Protein AF-A0A0C3DRP3-F1 (afdb_monomer_lite)

Organism: NCBI:txid1036808

pLDDT: mean 78.44, std 12.82, range [43.03, 92.88]

InterPro domains:
  IPR000217 Tubulin [PR01161] (3-22)
  IPR000217 Tubulin [PR01161] (52-76)
  IPR000217 Tubulin [PR01161] (78-96)
  IPR000217 Tubulin [PTHR11588] (2-102)
  IPR036525 Tubulin/FtsZ, GTPase domain superfamily [G3DSA:3.40.50.1440] (1-105)
  IPR036525 Tubulin/FtsZ, GTPase domain superfamily [SSF52490] (2-102)

Structure (mmCIF, N/CA/C/O backbone):
data_AF-A0A0C3DRP3-F1
#
_entry.id   AF-A0A0C3DRP3-F1
#
loop_
_atom_site.group_PDB
_atom_site.id
_atom_site.type_symbol
_atom_site.label_atom_id
_atom_site.label_alt_id
_atom_site.label_comp_id
_atom_site.label_asym_id
_atom_site.label_entity_id
_atom_site.label_seq_id
_atom_site.pdbx_PDB_ins_code
_atom_site.Cartn_x
_atom_site.Cartn_y
_atom_site.Cartn_z
_atom_site.occupancy
_atom_site.B_iso_or_equiv
_atom_site.auth_seq_id
_atom_site.auth_comp_id
_atom_site.auth_asym_id
_atom_site.auth_atom_id
_atom_site.pdbx_PDB_model_num
ATOM 1 N N . LEU A 1 1 ? -13.619 -3.262 9.316 1.00 84.38 1 LEU A N 1
ATOM 2 C CA . LEU A 1 1 ? -12.220 -3.698 9.092 1.00 84.38 1 LEU A CA 1
ATOM 3 C C . LEU A 1 1 ? -11.555 -2.896 7.975 1.00 84.38 1 LEU A C 1
ATOM 5 O O . LEU A 1 1 ? -10.587 -2.213 8.258 1.00 84.38 1 LEU A O 1
ATOM 9 N N . TYR A 1 2 ? -12.078 -2.941 6.744 1.00 88.88 2 TYR A N 1
ATOM 10 C CA . TYR A 1 2 ? -11.425 -2.354 5.561 1.00 88.88 2 TYR A CA 1
ATOM 11 C C . TYR A 1 2 ? -11.633 -0.849 5.337 1.00 88.88 2 TYR A C 1
ATOM 13 O O . TYR A 1 2 ? -11.031 -0.303 4.422 1.00 88.88 2 TYR A O 1
ATOM 21 N N . TYR A 1 3 ? -12.476 -0.173 6.121 1.00 88.94 3 TYR A N 1
ATOM 22 C CA . TYR A 1 3 ? -12.817 1.238 5.912 1.00 88.94 3 TYR A CA 1
ATOM 23 C C . TYR A 1 3 ? -12.701 2.042 7.209 1.00 88.94 3 TYR A C 1
ATOM 25 O O . TYR A 1 3 ? -12.993 1.523 8.288 1.00 88.94 3 TYR A O 1
ATOM 33 N N . ASN A 1 4 ? -12.306 3.307 7.071 1.00 85.88 4 ASN A N 1
ATOM 34 C CA . ASN A 1 4 ? -12.398 4.359 8.078 1.00 85.88 4 ASN A CA 1
ATOM 35 C C . ASN A 1 4 ? -13.642 5.217 7.818 1.00 85.88 4 ASN A C 1
ATOM 37 O O . ASN A 1 4 ? -13.867 5.651 6.686 1.00 85.88 4 ASN A O 1
ATOM 41 N N . GLU A 1 5 ? -14.423 5.496 8.859 1.00 86.94 5 GLU A N 1
ATOM 42 C CA . GLU A 1 5 ? -15.513 6.473 8.806 1.00 86.94 5 GLU A CA 1
ATOM 43 C C . GLU A 1 5 ? -14.966 7.862 9.169 1.00 86.94 5 GLU A C 1
ATOM 45 O O . GLU A 1 5 ? -14.303 8.030 10.189 1.00 86.94 5 GLU A O 1
ATOM 50 N N . ILE A 1 6 ? -15.200 8.859 8.313 1.00 82.12 6 ILE A N 1
ATOM 51 C CA . ILE A 1 6 ? -14.623 10.214 8.451 1.00 82.12 6 ILE A CA 1
ATOM 52 C C . ILE A 1 6 ? -15.689 11.321 8.525 1.00 82.12 6 ILE A C 1
ATOM 54 O O . ILE A 1 6 ? -15.405 12.489 8.250 1.00 82.12 6 ILE A O 1
ATOM 58 N N . GLY A 1 7 ? -16.924 10.951 8.859 1.00 81.38 7 GLY A N 1
ATOM 59 C CA . GLY A 1 7 ? -18.100 11.818 8.934 1.00 81.38 7 GLY A CA 1
ATOM 60 C C . GLY A 1 7 ? -19.372 11.040 8.596 1.00 81.38 7 GLY A C 1
ATOM 61 O O . GLY A 1 7 ? -19.284 9.882 8.194 1.00 81.38 7 GLY A O 1
ATOM 62 N N . SER A 1 8 ? -20.539 11.680 8.713 1.00 80.00 8 SER A N 1
ATOM 63 C CA . SER A 1 8 ? -21.846 11.030 8.549 1.00 80.00 8 SER A CA 1
ATOM 64 C C . SER A 1 8 ? -21.960 10.274 7.221 1.00 80.00 8 SER A C 1
ATOM 66 O O . SER A 1 8 ? -22.167 10.876 6.167 1.00 80.00 8 SER A O 1
ATOM 68 N N . ASN A 1 9 ? -21.848 8.945 7.295 1.00 82.88 9 ASN A N 1
ATOM 69 C CA . ASN A 1 9 ? -21.987 8.004 6.183 1.00 82.88 9 ASN A CA 1
ATOM 70 C C . ASN A 1 9 ? -20.891 8.069 5.093 1.00 82.88 9 ASN A C 1
ATOM 72 O O . ASN A 1 9 ? -21.086 7.548 3.992 1.00 82.88 9 ASN A O 1
ATOM 76 N N . LYS A 1 10 ? -19.725 8.675 5.372 1.00 85.56 10 LYS A N 1
ATOM 77 C CA . LYS A 1 10 ? -18.583 8.686 4.439 1.00 85.56 10 LYS A CA 1
ATOM 78 C C . LYS A 1 10 ? -17.501 7.704 4.878 1.00 85.56 10 LYS A C 1
ATOM 80 O O . LYS A 1 10 ? -16.857 7.898 5.908 1.00 85.56 10 LYS A O 1
ATOM 85 N N . HIS A 1 11 ? -17.249 6.715 4.024 1.00 85.88 11 HIS A N 1
ATOM 86 C CA . HIS A 1 11 ? -16.287 5.643 4.258 1.00 85.88 11 HIS A CA 1
ATOM 87 C C . HIS A 1 11 ? -15.108 5.757 3.291 1.00 85.88 11 HIS A C 1
ATOM 89 O O . HIS A 1 11 ? -15.299 5.826 2.077 1.00 85.88 11 HIS A O 1
ATOM 95 N N . VAL A 1 12 ? -13.891 5.764 3.827 1.00 86.56 12 VAL A N 1
ATOM 96 C CA . VAL A 1 12 ? -12.643 5.763 3.053 1.00 86.56 12 VAL A CA 1
ATOM 97 C C . VAL A 1 12 ? -11.959 4.413 3.253 1.00 86.56 12 VAL A C 1
ATOM 99 O O . VAL A 1 12 ? -11.845 3.971 4.397 1.00 86.56 12 VAL A O 1
ATOM 102 N N . PRO A 1 13 ? -11.545 3.719 2.183 1.00 89.06 13 PRO A N 1
ATOM 103 C CA . PRO A 1 13 ? -10.853 2.445 2.308 1.00 89.06 13 PRO A CA 1
ATOM 104 C C . PRO A 1 13 ? -9.532 2.618 3.064 1.00 89.06 13 PRO A C 1
ATOM 106 O O . PRO A 1 13 ? -8.891 3.658 2.989 1.00 89.06 13 PRO A O 1
ATOM 109 N N . ARG A 1 14 ? -9.112 1.585 3.788 1.00 87.94 14 ARG A N 1
ATOM 110 C CA . ARG A 1 14 ? -7.774 1.468 4.373 1.00 87.94 14 ARG A CA 1
ATOM 111 C C . ARG A 1 14 ? -6.868 0.806 3.345 1.00 87.94 14 ARG A C 1
ATOM 113 O O . ARG A 1 14 ? -6.744 -0.417 3.326 1.00 87.94 14 ARG A O 1
ATOM 120 N N . ALA A 1 15 ? -6.309 1.600 2.442 1.00 87.31 15 ALA A N 1
ATOM 121 C CA . ALA A 1 15 ? -5.420 1.108 1.399 1.00 87.31 15 ALA A CA 1
ATOM 122 C C . ALA A 1 15 ? -4.342 2.142 1.066 1.00 87.31 15 ALA A C 1
ATOM 124 O O . ALA A 1 15 ? -4.492 3.329 1.333 1.00 87.31 15 ALA A O 1
ATOM 125 N N . VAL A 1 16 ? -3.252 1.680 0.467 1.00 85.69 16 VAL A N 1
ATOM 126 C CA . VAL A 1 16 ? -2.179 2.529 -0.053 1.00 85.69 16 VAL A CA 1
ATOM 127 C C . VAL A 1 16 ? -1.971 2.121 -1.501 1.00 85.69 16 VAL A C 1
ATOM 129 O O . VAL A 1 16 ? -1.822 0.932 -1.784 1.00 85.69 16 VAL A O 1
ATOM 132 N N . LEU A 1 17 ? -2.008 3.092 -2.410 1.00 85.25 17 LEU A N 1
ATOM 133 C CA . LEU A 1 17 ? -1.785 2.860 -3.834 1.00 85.25 17 LEU A CA 1
ATOM 134 C C . LEU A 1 17 ? -0.388 3.365 -4.186 1.00 85.25 17 LEU A C 1
ATOM 136 O O . LEU A 1 17 ? -0.047 4.518 -3.908 1.00 85.25 17 LEU A O 1
ATOM 140 N N . VAL A 1 18 ? 0.421 2.482 -4.764 1.00 81.12 18 VAL A N 1
ATOM 141 C CA . VAL A 1 18 ? 1.818 2.755 -5.107 1.00 81.12 18 VAL A CA 1
ATOM 142 C C . VAL A 1 18 ? 2.022 2.394 -6.566 1.00 81.12 18 VAL A C 1
ATOM 144 O O . VAL A 1 18 ? 1.738 1.263 -6.956 1.00 81.12 18 VAL A O 1
ATOM 147 N N . ASP A 1 19 ? 2.509 3.346 -7.354 1.00 78.69 19 ASP A N 1
ATOM 148 C CA . ASP A 1 19 ? 2.857 3.118 -8.753 1.00 78.69 19 ASP A CA 1
ATOM 149 C C . ASP A 1 19 ? 4.048 4.000 -9.160 1.00 78.69 19 ASP A C 1
ATOM 151 O O . ASP A 1 19 ? 4.291 5.075 -8.603 1.00 78.69 19 ASP A O 1
ATOM 155 N N . ILE A 1 20 ? 4.795 3.517 -10.145 1.00 74.31 20 ILE A N 1
ATOM 156 C CA . ILE A 1 20 ? 5.866 4.237 -10.828 1.00 74.31 20 ILE A CA 1
ATOM 157 C C . ILE A 1 20 ? 5.333 5.138 -11.949 1.00 74.31 20 ILE A C 1
ATOM 159 O O . ILE A 1 20 ? 6.087 5.971 -12.446 1.00 74.31 20 ILE A O 1
ATOM 163 N N . ASP A 1 21 ? 4.070 4.974 -12.361 1.00 77.75 21 ASP A N 1
ATOM 164 C CA . ASP A 1 21 ? 3.405 5.809 -13.366 1.00 77.75 21 ASP A CA 1
ATOM 165 C C . ASP A 1 21 ? 2.315 6.695 -12.737 1.00 77.75 21 ASP A C 1
ATOM 167 O O . ASP A 1 21 ? 1.367 6.219 -12.107 1.00 77.75 21 ASP A O 1
ATOM 171 N N . VAL A 1 22 ? 2.427 8.012 -12.947 1.00 73.44 22 VAL A N 1
ATOM 172 C CA . VAL A 1 22 ? 1.408 8.991 -12.525 1.00 73.44 22 VAL A CA 1
ATOM 173 C C . VAL A 1 22 ? 0.077 8.722 -13.235 1.00 73.44 22 VAL A C 1
ATOM 175 O O . VAL A 1 22 ? -0.990 8.900 -12.643 1.00 73.44 22 VAL A O 1
ATOM 178 N N . GLY A 1 23 ? 0.126 8.254 -14.487 1.00 82.38 23 GLY A N 1
ATOM 179 C CA . GLY A 1 23 ? -1.049 8.015 -15.320 1.00 82.38 23 GLY A CA 1
ATOM 180 C C . GLY A 1 23 ? -2.004 6.977 -14.733 1.00 82.38 23 GLY A C 1
ATOM 181 O O . GLY A 1 23 ? -3.226 7.130 -14.847 1.00 82.38 23 GLY A O 1
ATOM 182 N N . THR A 1 24 ? -1.487 5.959 -14.038 1.00 82.06 24 THR A N 1
ATOM 183 C CA . THR A 1 24 ? -2.326 4.951 -13.376 1.00 82.06 24 THR A CA 1
ATOM 184 C C . THR A 1 24 ? -3.143 5.570 -12.247 1.00 82.06 24 THR A C 1
ATOM 186 O O . THR A 1 24 ? -4.348 5.332 -12.138 1.00 82.06 24 THR A O 1
ATOM 189 N N . VAL A 1 25 ? -2.514 6.411 -11.424 1.00 76.88 25 VAL A N 1
ATOM 190 C CA . VAL A 1 25 ? -3.176 7.090 -10.303 1.00 76.88 25 VAL A CA 1
ATOM 191 C C . VAL A 1 25 ? -4.259 8.043 -10.804 1.00 76.88 25 VAL A C 1
ATOM 193 O O . VAL A 1 25 ? -5.379 8.032 -10.289 1.00 76.88 25 VAL A O 1
ATOM 196 N N . ASP A 1 26 ? -3.967 8.827 -11.840 1.00 83.88 26 ASP A N 1
ATOM 197 C CA . ASP A 1 26 ? -4.945 9.745 -12.427 1.00 83.88 26 ASP A CA 1
ATOM 198 C C . ASP A 1 26 ? -6.126 9.001 -13.067 1.00 83.88 26 ASP A C 1
ATOM 200 O O . ASP A 1 26 ? -7.274 9.448 -12.978 1.00 83.88 26 ASP A O 1
ATOM 204 N N . SER A 1 27 ? -5.883 7.815 -13.627 1.00 87.31 27 SER A N 1
ATOM 205 C CA . SER A 1 27 ? -6.940 6.932 -14.137 1.00 87.31 27 SER A CA 1
ATOM 206 C C . SER A 1 27 ? -7.852 6.416 -13.017 1.00 87.31 27 SER A C 1
ATOM 208 O O . SER A 1 27 ? -9.074 6.417 -13.162 1.00 87.31 27 SER A O 1
ATOM 210 N N . VAL A 1 28 ? -7.295 6.039 -11.859 1.00 84.94 28 VAL A N 1
ATOM 211 C CA . VAL A 1 28 ? -8.096 5.645 -10.682 1.00 84.94 28 VAL A CA 1
ATOM 212 C C . VAL A 1 28 ? -8.917 6.827 -10.162 1.00 84.94 28 VAL A C 1
ATOM 214 O O . VAL A 1 28 ? -10.098 6.669 -9.849 1.00 84.94 28 VAL A O 1
ATOM 217 N N . ARG A 1 29 ? -8.321 8.025 -10.104 1.00 83.31 29 ARG A N 1
ATOM 218 C CA . ARG A 1 29 ? -8.976 9.248 -9.608 1.00 83.31 29 ARG A CA 1
ATOM 219 C C . ARG A 1 29 ? -10.086 9.757 -10.521 1.00 83.31 29 ARG A C 1
ATOM 221 O O . ARG A 1 29 ? -11.058 10.313 -10.021 1.00 83.31 29 ARG A O 1
ATOM 228 N N . SER A 1 30 ? -9.938 9.593 -11.830 1.00 88.31 30 SER A N 1
ATOM 229 C CA . SER A 1 30 ? -10.966 9.956 -12.813 1.00 88.31 30 SER A CA 1
ATOM 230 C C . SER A 1 30 ? -12.044 8.879 -12.978 1.00 88.31 30 SER A C 1
ATOM 232 O O . SER A 1 30 ? -13.093 9.144 -13.566 1.00 88.31 30 SER A O 1
ATOM 234 N N . GLY A 1 31 ? -11.810 7.676 -12.448 1.00 88.19 31 GLY A N 1
ATOM 235 C CA . GLY A 1 31 ? -12.749 6.565 -12.508 1.00 88.19 31 GLY A CA 1
ATOM 236 C C . GLY A 1 31 ? -13.944 6.697 -11.551 1.00 88.19 31 GLY A C 1
ATOM 237 O O . GLY A 1 31 ? -13.960 7.548 -10.659 1.00 88.19 31 GLY A O 1
ATOM 238 N N . PRO A 1 32 ? -14.939 5.795 -11.662 1.00 88.81 32 PRO A N 1
ATOM 239 C CA . PRO A 1 32 ? -16.181 5.846 -10.878 1.00 88.81 32 PRO A CA 1
ATOM 240 C C . PRO A 1 32 ? -15.993 5.815 -9.354 1.00 88.81 32 PRO A C 1
ATOM 242 O O . PRO A 1 32 ? -16.878 6.232 -8.614 1.00 88.81 32 PRO A O 1
ATOM 245 N N . LEU A 1 33 ? -14.852 5.298 -8.885 1.00 84.25 33 LEU A N 1
ATOM 246 C CA . LEU A 1 33 ? -14.509 5.178 -7.465 1.00 84.25 33 LEU A CA 1
ATOM 247 C C . LEU A 1 33 ? -13.437 6.182 -7.019 1.00 84.25 33 LEU A C 1
ATOM 249 O O . LEU A 1 33 ? -12.956 6.096 -5.890 1.00 84.25 33 LEU A O 1
ATOM 253 N N . GLY A 1 34 ? -13.054 7.139 -7.868 1.00 82.62 34 GLY A N 1
ATOM 254 C CA . GLY A 1 34 ? -11.970 8.076 -7.578 1.00 82.62 34 GLY A CA 1
ATOM 255 C C . GLY A 1 34 ? -12.185 8.872 -6.290 1.00 82.62 34 GLY A C 1
ATOM 256 O O . GLY A 1 34 ? -11.251 9.054 -5.507 1.00 82.62 34 GLY A O 1
ATOM 257 N N . GLU A 1 35 ? -13.432 9.256 -6.001 1.00 80.94 35 GLU A N 1
ATOM 258 C CA . GLU A 1 35 ? -13.796 9.967 -4.770 1.00 80.94 35 GLU A CA 1
ATOM 259 C C . GLU A 1 35 ? -13.555 9.148 -3.498 1.00 80.94 35 GLU A C 1
ATOM 261 O O . GLU A 1 35 ? -13.173 9.717 -2.470 1.00 80.94 35 GLU A O 1
ATOM 266 N N . CYS A 1 36 ? -13.703 7.820 -3.560 1.00 79.19 36 CYS A N 1
ATOM 267 C CA . CYS A 1 36 ? -13.410 6.929 -2.437 1.00 79.19 36 CYS A CA 1
ATOM 268 C C . CYS A 1 36 ? -11.927 6.981 -2.060 1.00 79.19 36 CYS A C 1
ATOM 270 O O . CYS A 1 36 ? -11.585 6.851 -0.888 1.00 79.19 36 CYS A O 1
ATOM 272 N N . PHE A 1 37 ? -11.055 7.231 -3.036 1.00 73.38 37 PHE A N 1
ATOM 273 C CA . PHE A 1 37 ? -9.608 7.223 -2.868 1.00 73.38 37 PHE A CA 1
ATOM 274 C C . PHE A 1 37 ? -8.989 8.622 -2.732 1.00 73.38 37 PHE A C 1
ATOM 276 O O . PHE A 1 37 ? -7.774 8.753 -2.634 1.00 73.38 37 PHE A O 1
ATOM 283 N N . THR A 1 38 ? -9.798 9.686 -2.676 1.00 61.78 38 THR A N 1
ATOM 284 C CA . THR A 1 38 ? -9.326 11.087 -2.565 1.00 61.78 38 THR A CA 1
ATOM 285 C C . THR A 1 38 ? -8.506 11.393 -1.313 1.00 61.78 38 THR A C 1
ATOM 287 O O . THR A 1 38 ? -7.801 12.399 -1.284 1.00 61.78 38 THR A O 1
ATOM 290 N N . ARG A 1 39 ? -8.602 10.552 -0.279 1.00 60.41 39 ARG A N 1
ATOM 291 C CA . ARG A 1 39 ? -7.812 10.668 0.955 1.00 60.41 39 ARG A CA 1
ATOM 292 C C . ARG A 1 39 ? -6.767 9.574 1.122 1.00 60.41 39 ARG A C 1
ATOM 294 O O . ARG A 1 39 ? -6.111 9.552 2.159 1.00 60.41 39 ARG A O 1
ATOM 301 N N . LEU A 1 40 ? -6.624 8.678 0.145 1.00 61.19 40 LEU A N 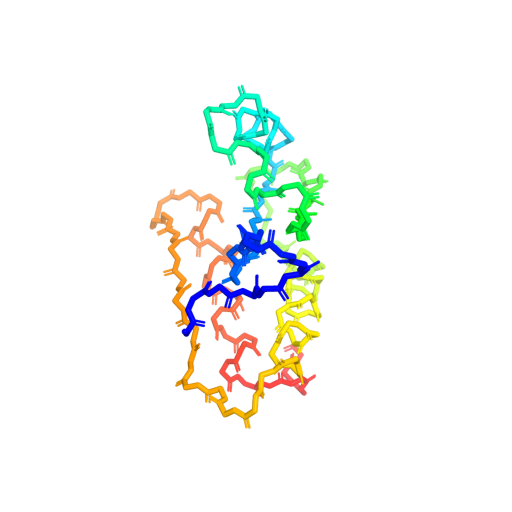1
ATOM 302 C CA . LEU A 1 40 ? -5.563 7.693 0.228 1.00 61.19 40 LEU A CA 1
ATOM 303 C C . LEU A 1 40 ? -4.210 8.339 -0.050 1.00 61.19 40 LEU A C 1
ATOM 305 O O . LEU A 1 40 ? -4.105 9.218 -0.910 1.00 61.19 40 LEU A O 1
ATOM 309 N N . PRO A 1 41 ? -3.161 7.875 0.633 1.00 59.88 41 PRO A N 1
ATOM 310 C CA . PRO A 1 41 ? -1.810 8.187 0.227 1.00 59.88 41 PRO A CA 1
ATOM 311 C C . PRO A 1 41 ? -1.535 7.518 -1.127 1.00 59.88 41 PRO A C 1
ATOM 313 O O . PRO A 1 41 ? -1.548 6.291 -1.252 1.00 59.88 41 PRO A O 1
ATOM 316 N N . TYR A 1 42 ? -1.297 8.353 -2.137 1.00 64.12 42 TYR A N 1
ATOM 317 C CA . TYR A 1 42 ? -0.713 7.940 -3.407 1.00 64.12 42 TYR A CA 1
ATOM 318 C C . TYR A 1 42 ? 0.783 8.147 -3.319 1.00 64.12 42 TYR A C 1
ATOM 320 O O . TYR A 1 42 ? 1.248 9.259 -3.056 1.00 64.12 42 TYR A O 1
ATOM 328 N N . ILE A 1 43 ? 1.530 7.076 -3.524 1.00 65.06 43 ILE A N 1
ATOM 329 C CA . ILE A 1 43 ? 2.982 7.133 -3.502 1.00 65.06 43 ILE A CA 1
ATOM 330 C C . ILE A 1 43 ? 3.440 6.966 -4.930 1.00 65.06 43 ILE A C 1
ATOM 332 O O . ILE A 1 43 ? 3.322 5.892 -5.515 1.00 65.06 43 ILE A O 1
ATOM 336 N N . PHE A 1 44 ? 3.907 8.080 -5.475 1.00 64.19 44 PHE A N 1
ATOM 337 C CA . PHE A 1 44 ? 4.495 8.136 -6.792 1.00 64.19 44 PHE A CA 1
ATOM 338 C C . PHE A 1 44 ? 6.003 8.188 -6.656 1.00 64.19 44 PHE A C 1
ATOM 340 O O . PHE A 1 44 ? 6.543 8.987 -5.886 1.00 64.19 44 PHE A O 1
ATOM 347 N N . THR A 1 45 ? 6.676 7.346 -7.423 1.00 57.53 45 THR A N 1
ATOM 348 C CA . THR A 1 45 ? 8.128 7.278 -7.395 1.00 57.53 45 THR A CA 1
ATOM 349 C C . THR A 1 45 ? 8.616 7.457 -8.823 1.00 57.53 45 THR A C 1
ATOM 351 O O . THR A 1 45 ? 8.501 6.512 -9.607 1.00 57.53 45 THR A O 1
ATOM 354 N N . PRO A 1 46 ? 9.095 8.663 -9.197 1.00 48.31 46 PRO A N 1
ATOM 355 C CA . PRO A 1 46 ? 9.620 8.928 -10.528 1.00 48.31 46 PRO A CA 1
ATOM 356 C C . PRO A 1 46 ? 10.952 8.204 -10.691 1.00 48.31 46 PRO A C 1
ATOM 358 O O . PRO A 1 46 ? 12.023 8.796 -10.598 1.00 48.31 46 PRO A O 1
ATOM 361 N N . SER A 1 47 ? 10.900 6.905 -10.942 1.00 51.69 47 SER A N 1
ATOM 362 C CA . SER A 1 47 ? 12.070 6.156 -11.361 1.00 51.69 47 SER A CA 1
ATOM 363 C C . SER A 1 47 ? 12.046 6.098 -12.877 1.00 51.69 47 SER A C 1
ATOM 365 O O . SER A 1 47 ? 11.430 5.237 -13.502 1.00 51.69 47 SER A O 1
ATOM 367 N N . ILE A 1 48 ? 12.774 7.040 -13.477 1.00 43.03 48 ILE A N 1
ATOM 368 C CA . ILE A 1 48 ? 13.456 6.772 -14.740 1.00 43.03 48 ILE A CA 1
ATOM 369 C C . ILE A 1 48 ? 14.176 5.432 -14.523 1.00 43.03 48 ILE A C 1
ATOM 371 O O . ILE A 1 48 ? 14.812 5.251 -13.489 1.00 43.03 48 ILE A O 1
ATOM 375 N N . VAL A 1 49 ? 14.096 4.521 -15.489 1.00 43.25 49 VAL A N 1
ATOM 376 C CA . VAL A 1 49 ? 14.741 3.197 -15.493 1.00 43.25 49 VAL A CA 1
ATOM 377 C C . VAL A 1 49 ? 13.851 2.054 -14.960 1.00 43.25 49 VAL A C 1
ATOM 379 O O . VAL A 1 49 ? 14.035 1.533 -13.866 1.00 43.25 49 VAL A O 1
ATOM 382 N N . GLN A 1 50 ? 13.012 1.528 -15.865 1.00 49.00 50 GLN A N 1
ATOM 383 C CA . GLN A 1 50 ? 12.415 0.171 -15.891 1.00 49.00 50 GLN A CA 1
ATOM 384 C C . GLN A 1 50 ? 13.424 -1.004 -15.733 1.00 49.00 50 GLN A C 1
ATOM 386 O O . GLN A 1 50 ? 13.082 -2.162 -15.955 1.00 49.00 50 GLN A O 1
ATOM 391 N N . LEU A 1 51 ? 14.683 -0.721 -15.392 1.00 45.31 51 LEU A N 1
ATOM 392 C CA . LEU A 1 51 ? 15.832 -1.633 -15.370 1.00 45.31 51 LEU A CA 1
ATOM 393 C C . LEU A 1 51 ? 16.746 -1.425 -14.138 1.00 45.31 51 LEU A C 1
ATOM 395 O O . LEU A 1 51 ? 17.768 -2.100 -14.041 1.00 45.31 51 LEU A O 1
ATOM 399 N N . CYS A 1 52 ? 16.426 -0.506 -13.210 1.00 50.19 52 CYS A N 1
ATOM 400 C CA . CYS A 1 52 ? 17.232 -0.268 -12.008 1.00 50.19 52 CYS A CA 1
ATOM 401 C C . CYS A 1 52 ? 16.521 -0.876 -10.783 1.00 50.19 52 CYS A C 1
ATOM 403 O O . CYS A 1 52 ? 15.374 -0.522 -10.522 1.00 50.19 52 CYS A O 1
ATOM 405 N N . PRO A 1 53 ? 17.156 -1.795 -10.035 1.00 53.94 53 PRO A N 1
ATOM 406 C CA . PRO A 1 53 ? 16.524 -2.538 -8.941 1.00 53.94 53 PRO A CA 1
ATOM 407 C C . PRO A 1 53 ? 16.367 -1.738 -7.638 1.00 53.94 53 PRO A C 1
ATOM 409 O O . PRO A 1 53 ? 15.854 -2.279 -6.657 1.00 53.94 53 PRO A O 1
ATOM 412 N N . ASP A 1 54 ? 16.828 -0.485 -7.591 1.00 67.06 54 ASP A N 1
ATOM 413 C CA . ASP A 1 54 ? 16.842 0.301 -6.361 1.00 67.06 54 ASP A CA 1
ATOM 414 C C . ASP A 1 54 ? 15.475 0.943 -6.073 1.00 67.06 54 ASP A C 1
ATOM 416 O O . ASP A 1 54 ? 15.238 2.128 -6.294 1.00 67.06 54 ASP A O 1
ATOM 420 N N . TYR A 1 55 ? 14.555 0.121 -5.568 1.00 72.50 55 TYR A N 1
ATOM 421 C CA . TYR A 1 55 ? 13.255 0.549 -5.046 1.00 72.50 55 TYR A CA 1
ATOM 422 C C . TYR A 1 55 ? 13.341 1.041 -3.590 1.00 72.50 55 TYR A C 1
ATOM 424 O O . TYR A 1 55 ? 12.315 1.159 -2.919 1.00 72.50 55 TYR A O 1
ATOM 432 N N . THR A 1 56 ? 14.538 1.286 -3.048 1.00 76.00 56 THR A N 1
ATOM 433 C CA . THR A 1 56 ? 14.740 1.467 -1.602 1.00 76.00 56 THR A CA 1
ATOM 434 C C . THR A 1 56 ? 14.007 2.684 -1.055 1.00 76.00 56 THR A C 1
ATOM 436 O O . THR A 1 56 ? 13.352 2.573 -0.013 1.00 76.00 56 THR A O 1
ATOM 439 N N . GLU A 1 57 ? 14.089 3.820 -1.751 1.00 77.38 57 GLU A N 1
ATOM 440 C CA . GLU A 1 57 ? 13.427 5.072 -1.362 1.00 77.38 57 GLU A CA 1
ATOM 441 C C . GLU A 1 57 ? 11.904 4.958 -1.508 1.00 77.38 57 GLU A C 1
ATOM 443 O O . GLU A 1 57 ? 11.165 5.217 -0.556 1.00 77.38 57 GLU A O 1
ATOM 448 N N . SER A 1 58 ? 11.447 4.453 -2.656 1.00 76.19 58 SER A N 1
ATOM 449 C CA . SER A 1 58 ? 10.045 4.142 -2.953 1.00 76.19 58 SER A CA 1
ATOM 450 C C . SER A 1 58 ? 9.397 3.287 -1.868 1.00 76.19 58 SER A C 1
ATOM 452 O O . SER A 1 58 ? 8.339 3.612 -1.325 1.00 76.19 58 SER A O 1
ATOM 454 N N . VAL A 1 59 ? 10.072 2.198 -1.503 1.00 82.75 59 VAL A N 1
ATOM 455 C CA . VAL A 1 59 ? 9.611 1.259 -0.484 1.00 82.75 59 VAL A CA 1
ATOM 456 C C . VAL A 1 59 ? 9.719 1.861 0.914 1.00 82.75 59 VAL A C 1
ATOM 458 O O . VAL A 1 59 ? 8.863 1.586 1.750 1.00 82.75 59 VAL A O 1
ATOM 461 N N . ALA A 1 60 ? 10.723 2.694 1.201 1.00 82.38 60 ALA A N 1
ATOM 462 C CA . ALA A 1 60 ? 10.815 3.389 2.485 1.00 82.38 60 ALA A CA 1
ATOM 463 C C . ALA A 1 60 ? 9.632 4.347 2.691 1.00 82.38 60 ALA A C 1
ATOM 465 O O . ALA A 1 60 ? 9.023 4.343 3.763 1.00 82.38 60 ALA A O 1
ATOM 466 N N . LEU A 1 61 ? 9.260 5.102 1.654 1.00 82.75 61 LEU A N 1
ATOM 467 C CA . LEU A 1 61 ? 8.096 5.981 1.682 1.00 82.75 61 LEU A CA 1
ATOM 468 C C . LEU A 1 61 ? 6.795 5.177 1.840 1.00 82.75 61 LEU A C 1
ATOM 470 O O . LEU A 1 61 ? 5.990 5.492 2.717 1.00 82.75 61 LEU A O 1
ATOM 474 N N . ALA A 1 62 ? 6.628 4.092 1.075 1.00 83.81 62 ALA A N 1
ATOM 475 C CA . ALA A 1 62 ? 5.489 3.178 1.206 1.00 83.81 62 ALA A CA 1
ATOM 476 C C . ALA A 1 62 ? 5.367 2.569 2.603 1.00 83.81 62 ALA A C 1
ATOM 478 O O . ALA A 1 62 ? 4.288 2.591 3.195 1.00 83.81 62 ALA A O 1
ATOM 479 N N . ASN A 1 63 ? 6.473 2.098 3.170 1.00 85.88 63 ASN A N 1
ATOM 480 C CA . ASN A 1 63 ? 6.513 1.539 4.516 1.00 85.88 63 ASN A CA 1
ATOM 481 C C . ASN A 1 63 ? 6.173 2.593 5.584 1.00 85.88 63 ASN A C 1
ATOM 483 O O . ASN A 1 63 ? 5.435 2.295 6.517 1.00 85.88 63 ASN A O 1
ATOM 487 N N . SER A 1 64 ? 6.662 3.829 5.444 1.00 85.44 64 SER A N 1
ATOM 488 C CA . SER A 1 64 ? 6.350 4.934 6.365 1.00 85.44 64 SER A CA 1
ATOM 489 C C . SER A 1 64 ? 4.852 5.247 6.393 1.00 85.44 64 SER A C 1
ATOM 491 O O . SER A 1 64 ? 4.234 5.317 7.456 1.00 85.44 64 SER A O 1
ATOM 493 N N . VAL A 1 65 ? 4.239 5.348 5.214 1.00 86.94 65 VAL A N 1
ATOM 494 C CA . VAL A 1 65 ? 2.798 5.567 5.080 1.00 86.94 65 VAL A CA 1
ATOM 495 C C . VAL A 1 65 ? 1.999 4.393 5.647 1.00 86.94 65 VAL A C 1
ATOM 497 O O . VAL A 1 65 ? 1.078 4.612 6.429 1.00 86.94 65 VAL A O 1
ATOM 500 N N . LEU A 1 66 ? 2.362 3.153 5.306 1.00 88.00 66 LEU A N 1
ATOM 501 C CA . LEU A 1 66 ? 1.693 1.957 5.828 1.00 88.00 66 LEU A CA 1
ATOM 502 C C . LEU A 1 66 ? 1.765 1.876 7.354 1.00 88.00 66 LEU A C 1
ATOM 504 O O . LEU A 1 66 ? 0.787 1.487 7.986 1.00 88.00 66 LEU A O 1
ATOM 508 N N . ARG A 1 67 ? 2.894 2.269 7.954 1.00 87.25 67 ARG A N 1
ATOM 509 C CA . ARG A 1 67 ? 3.056 2.334 9.413 1.00 87.25 67 ARG A CA 1
ATOM 510 C C . ARG A 1 67 ? 2.136 3.369 10.037 1.00 87.25 67 ARG A C 1
ATOM 512 O O . ARG A 1 67 ? 1.448 3.048 10.997 1.00 87.25 67 ARG A O 1
ATOM 519 N N . LYS A 1 68 ? 2.055 4.562 9.451 1.00 87.00 68 LYS A N 1
ATOM 520 C CA . LYS A 1 68 ? 1.128 5.600 9.910 1.00 87.00 68 LYS A CA 1
ATOM 521 C C . LYS A 1 68 ? -0.334 5.145 9.828 1.00 87.00 68 LYS A C 1
ATOM 523 O O . LYS A 1 68 ? -1.108 5.400 10.744 1.00 87.00 68 LYS A O 1
ATOM 528 N N . GLU A 1 69 ? -0.715 4.453 8.755 1.00 86.12 69 GLU A N 1
ATOM 529 C CA . GLU A 1 69 ? -2.060 3.875 8.628 1.00 86.12 69 GLU A CA 1
ATOM 530 C C . GLU A 1 69 ? -2.299 2.754 9.652 1.00 86.12 69 GLU A C 1
ATOM 532 O O . GLU A 1 69 ? -3.385 2.659 10.221 1.00 86.12 69 GLU A O 1
ATOM 537 N N . ALA A 1 70 ? -1.284 1.930 9.930 1.00 88.69 70 ALA A N 1
ATOM 538 C CA . ALA A 1 70 ? -1.337 0.871 10.935 1.00 88.69 70 ALA A CA 1
ATOM 539 C C . ALA A 1 70 ? -1.473 1.405 12.372 1.00 88.69 70 ALA A C 1
ATOM 541 O O . ALA A 1 70 ? -2.206 0.813 13.160 1.00 88.69 70 ALA A O 1
ATOM 542 N N . GLU A 1 71 ? -0.823 2.523 12.705 1.00 88.69 71 GLU A N 1
ATOM 543 C CA . GLU A 1 71 ? -0.954 3.204 14.005 1.00 88.69 71 GLU A CA 1
ATOM 544 C C . GLU A 1 71 ? -2.387 3.688 14.276 1.00 88.69 71 GLU A C 1
ATOM 546 O O . GLU A 1 71 ? -2.799 3.796 15.428 1.00 88.69 71 GLU A O 1
ATOM 551 N N . GLY A 1 72 ? -3.174 3.941 13.225 1.00 85.12 72 GLY A N 1
ATOM 552 C CA . GLY A 1 72 ? -4.586 4.315 13.328 1.00 85.12 72 GLY A CA 1
ATOM 553 C C . GLY A 1 72 ? -5.544 3.146 13.600 1.00 85.12 72 GLY A C 1
ATOM 554 O O . GLY A 1 72 ? -6.760 3.338 13.533 1.00 85.12 72 GLY A O 1
ATOM 555 N N . VAL A 1 73 ? -5.039 1.932 13.845 1.00 88.44 73 VAL A N 1
ATOM 556 C CA . VAL A 1 73 ? -5.843 0.714 14.031 1.00 88.44 73 VAL A CA 1
ATOM 557 C C . VAL A 1 73 ? -5.621 0.118 15.422 1.00 88.44 73 VAL A C 1
ATOM 559 O O . VAL A 1 73 ? -4.490 -0.161 15.799 1.00 88.44 73 VAL A O 1
ATOM 562 N N . ASP A 1 74 ? -6.707 -0.177 16.147 1.00 88.38 74 ASP A N 1
ATOM 563 C CA . ASP A 1 74 ? -6.633 -0.717 17.519 1.00 88.38 74 ASP A CA 1
ATOM 564 C C . ASP A 1 74 ? -5.944 -2.091 17.605 1.00 88.38 74 ASP A C 1
ATOM 566 O O . ASP A 1 74 ? -5.216 -2.384 18.551 1.00 88.38 74 ASP A O 1
ATOM 570 N N . CYS A 1 75 ? -6.194 -2.965 16.625 1.00 90.38 75 CYS A N 1
ATOM 571 C CA . CYS A 1 75 ? -5.611 -4.304 16.558 1.00 90.38 75 CYS A CA 1
ATOM 572 C C . CYS A 1 75 ? -5.359 -4.701 15.098 1.00 90.38 75 CYS A C 1
ATOM 574 O O . CYS A 1 75 ? -6.245 -5.214 14.407 1.00 90.38 75 CYS A O 1
ATOM 576 N N . LEU A 1 76 ? -4.152 -4.418 14.605 1.00 90.19 76 LEU A N 1
ATOM 577 C CA . LEU A 1 76 ? -3.752 -4.775 13.248 1.00 90.19 76 LEU A CA 1
ATOM 578 C C . LEU A 1 76 ? -3.556 -6.293 13.121 1.00 90.19 76 LEU A C 1
ATOM 580 O O . LEU A 1 76 ? -2.74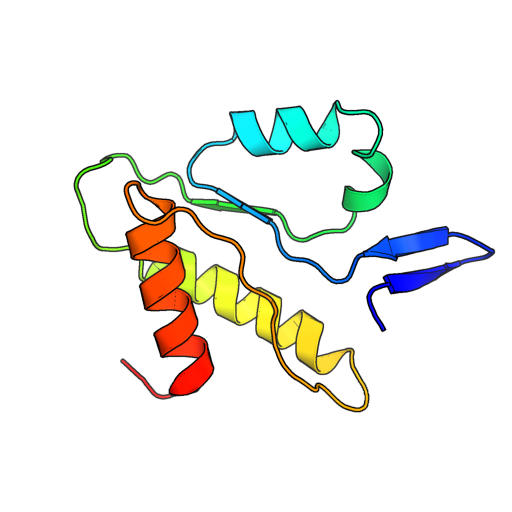3 -6.883 13.825 1.00 90.19 76 LEU A O 1
ATOM 584 N N . GLN A 1 77 ? -4.271 -6.914 12.181 1.00 91.69 77 GLN A N 1
ATOM 585 C CA . GLN A 1 77 ? -4.190 -8.360 11.926 1.00 91.69 77 GLN A CA 1
ATOM 586 C C . GLN A 1 77 ? -3.190 -8.732 10.823 1.00 91.69 77 GLN A C 1
ATOM 588 O O . GLN A 1 77 ? -2.714 -9.862 10.778 1.00 91.69 77 GLN A O 1
ATOM 593 N N . GLY A 1 78 ? -2.885 -7.799 9.920 1.00 91.38 78 GLY A N 1
ATOM 594 C CA . GLY A 1 78 ? -1.973 -8.022 8.805 1.00 91.38 78 GLY A CA 1
ATOM 595 C C . GLY A 1 78 ? -2.226 -7.069 7.644 1.00 91.38 78 GLY A C 1
ATOM 596 O O . GLY A 1 78 ? -3.055 -6.162 7.731 1.00 91.38 78 GLY A O 1
ATOM 597 N N . PHE A 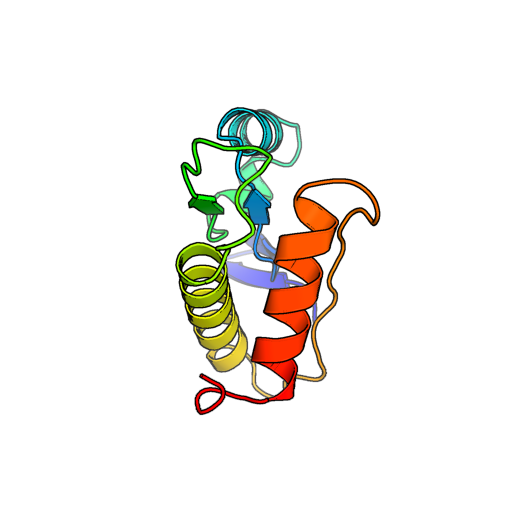1 79 ? -1.510 -7.308 6.547 1.00 91.06 79 PHE A N 1
ATOM 598 C CA . PHE A 1 79 ? -1.602 -6.537 5.312 1.00 91.06 79 PHE A CA 1
ATOM 599 C 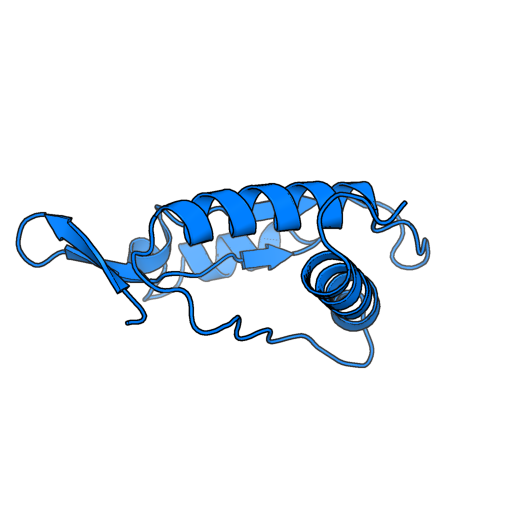C . PHE A 1 79 ? -2.010 -7.443 4.153 1.00 91.06 79 PHE A C 1
ATOM 601 O O . PHE A 1 79 ? -1.531 -8.571 4.041 1.00 91.06 79 PHE A O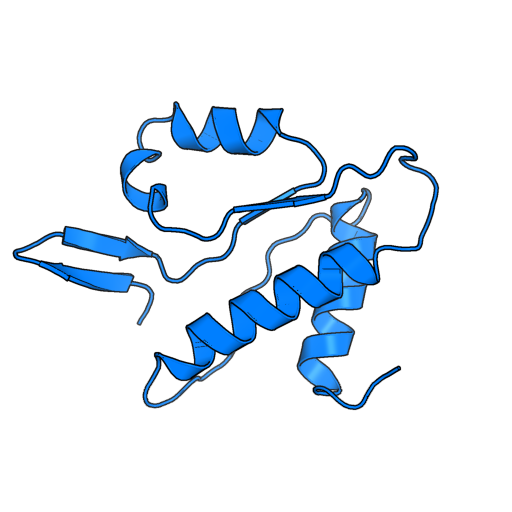 1
ATOM 608 N N . GLN A 1 80 ? -2.861 -6.930 3.266 1.00 92.88 80 GLN A N 1
ATOM 609 C CA . GLN A 1 80 ? -3.126 -7.544 1.971 1.00 92.88 80 GLN A CA 1
ATOM 610 C C . GLN A 1 80 ? -2.343 -6.778 0.907 1.00 92.88 80 GLN A C 1
ATOM 612 O O . GLN A 1 80 ? -2.558 -5.582 0.721 1.00 92.88 80 GLN A O 1
ATOM 617 N N . ILE A 1 81 ? -1.441 -7.467 0.211 1.00 90.00 81 ILE A N 1
ATOM 618 C CA . ILE A 1 81 ? -0.598 -6.887 -0.837 1.00 90.00 81 ILE A CA 1
ATOM 619 C C . ILE A 1 81 ? -0.996 -7.527 -2.161 1.00 90.00 81 ILE A C 1
ATOM 621 O O . ILE A 1 81 ? -1.035 -8.748 -2.280 1.00 90.00 81 ILE A O 1
ATOM 625 N N . THR A 1 82 ? -1.316 -6.693 -3.147 1.00 90.38 82 THR A N 1
ATOM 626 C CA . THR A 1 82 ? -1.599 -7.130 -4.517 1.00 90.38 82 THR A CA 1
ATOM 627 C C . THR A 1 82 ? -0.555 -6.506 -5.422 1.00 90.38 82 THR A C 1
ATOM 629 O O . THR A 1 82 ? -0.441 -5.286 -5.475 1.00 90.38 82 THR A O 1
ATOM 632 N N . HIS A 1 83 ? 0.219 -7.344 -6.100 1.00 88.56 83 HIS A N 1
ATOM 633 C CA . HIS A 1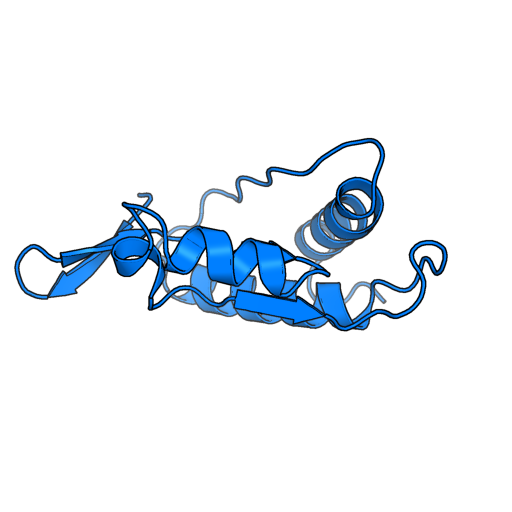 83 ? 1.233 -6.917 -7.051 1.00 88.56 83 HIS A CA 1
ATOM 634 C C . HIS A 1 83 ? 1.386 -7.978 -8.144 1.00 88.56 83 HIS A C 1
ATOM 636 O O . HIS A 1 83 ? 1.051 -9.149 -7.953 1.00 88.56 83 HIS A O 1
ATOM 642 N N . SER A 1 84 ? 1.863 -7.556 -9.301 1.00 85.69 84 SER A N 1
ATOM 643 C CA . SER A 1 84 ? 2.202 -8.404 -10.439 1.00 85.69 84 SER A CA 1
ATOM 644 C C . SER A 1 84 ? 3.536 -9.124 -10.213 1.00 85.69 84 SER A C 1
ATOM 646 O O . SER A 1 84 ? 4.403 -8.657 -9.479 1.00 85.69 84 SER A O 1
ATOM 648 N N . LEU A 1 85 ? 3.705 -10.290 -10.847 1.00 81.81 85 LEU A N 1
ATOM 649 C CA . LEU A 1 85 ? 4.877 -11.161 -10.659 1.00 81.81 85 LEU A CA 1
ATOM 650 C C . LEU A 1 85 ? 5.988 -10.969 -11.708 1.00 81.81 85 LEU A C 1
ATOM 652 O O . LEU A 1 85 ? 7.054 -11.558 -11.561 1.00 81.81 85 LEU A O 1
ATOM 656 N N . GLY A 1 86 ? 5.755 -10.181 -12.764 1.00 76.38 86 GLY A N 1
ATOM 657 C CA . GLY A 1 86 ? 6.655 -10.098 -13.927 1.00 76.38 86 GLY A CA 1
ATOM 658 C C . GLY A 1 86 ? 7.101 -8.693 -14.338 1.00 76.38 86 GLY A C 1
ATOM 659 O O . GLY A 1 86 ? 7.780 -8.556 -15.349 1.00 76.38 86 GLY A O 1
ATOM 660 N N . ASP A 1 87 ? 6.717 -7.658 -13.599 1.00 75.06 87 ASP A N 1
ATOM 661 C CA . ASP A 1 87 ? 7.009 -6.256 -13.918 1.00 75.06 87 ASP A CA 1
ATOM 662 C C . ASP A 1 87 ? 7.583 -5.519 -12.687 1.00 75.06 87 ASP A C 1
ATOM 664 O O . ASP A 1 87 ? 8.040 -6.146 -11.728 1.00 75.06 87 ASP A O 1
ATOM 668 N N . ALA A 1 88 ? 7.566 -4.182 -12.694 1.00 71.06 88 ALA A N 1
ATOM 669 C CA . ALA A 1 88 ? 8.016 -3.359 -11.568 1.00 71.06 88 ALA A CA 1
ATOM 670 C C . ALA A 1 88 ? 7.298 -3.688 -10.242 1.00 71.06 88 ALA A C 1
ATOM 672 O O . ALA A 1 88 ? 7.903 -3.597 -9.167 1.00 71.06 88 ALA A O 1
ATOM 673 N N . GLY A 1 89 ? 6.044 -4.150 -10.311 1.00 73.44 89 GLY A N 1
ATOM 674 C CA . GLY A 1 89 ? 5.281 -4.621 -9.162 1.00 73.44 89 GLY A CA 1
ATOM 675 C C . GLY A 1 89 ? 5.948 -5.804 -8.463 1.00 73.44 89 GLY A C 1
ATOM 676 O O . GLY A 1 89 ? 5.887 -5.896 -7.238 1.00 73.44 89 GLY A O 1
ATOM 677 N N . ALA A 1 90 ? 6.667 -6.665 -9.189 1.00 82.38 90 ALA A N 1
ATOM 678 C CA . ALA A 1 90 ? 7.356 -7.823 -8.619 1.00 82.38 90 ALA A CA 1
ATOM 679 C C . ALA A 1 90 ? 8.525 -7.403 -7.719 1.00 82.38 90 ALA A C 1
ATOM 681 O O . ALA A 1 90 ? 8.638 -7.878 -6.586 1.00 82.38 90 ALA A O 1
ATOM 682 N N . GLY A 1 91 ? 9.364 -6.479 -8.200 1.00 81.56 91 GLY A N 1
ATOM 683 C CA . GLY A 1 91 ? 10.527 -5.977 -7.465 1.00 81.56 91 GLY A CA 1
ATOM 684 C C . GLY A 1 91 ? 10.128 -5.148 -6.246 1.00 81.56 91 GLY A C 1
ATOM 685 O O . GLY A 1 91 ? 10.518 -5.466 -5.120 1.00 81.56 91 GLY A O 1
ATOM 686 N N . MET A 1 92 ? 9.287 -4.132 -6.456 1.00 82.62 92 MET A N 1
ATOM 687 C CA . MET A 1 92 ? 8.819 -3.251 -5.384 1.00 82.62 92 MET A CA 1
ATOM 688 C C . MET A 1 92 ? 7.980 -4.007 -4.344 1.00 82.62 92 MET A C 1
ATOM 690 O O . MET A 1 92 ? 8.190 -3.833 -3.144 1.00 82.62 92 MET A O 1
ATOM 694 N N . GLY A 1 93 ? 7.064 -4.879 -4.785 1.00 85.56 93 GLY A N 1
ATOM 695 C CA . GLY A 1 93 ? 6.212 -5.670 -3.895 1.00 85.56 93 GLY A CA 1
ATOM 696 C C . GLY A 1 93 ? 7.014 -6.637 -3.025 1.00 85.56 93 GLY A C 1
ATOM 697 O O . GLY A 1 93 ? 6.786 -6.710 -1.818 1.00 85.56 93 GLY A O 1
ATOM 698 N N . THR A 1 94 ? 8.014 -7.312 -3.603 1.00 86.62 94 THR A N 1
ATOM 699 C CA . THR A 1 94 ? 8.901 -8.212 -2.848 1.00 86.62 94 THR A CA 1
ATOM 700 C C . THR A 1 94 ? 9.702 -7.453 -1.795 1.00 86.62 94 THR A C 1
ATOM 702 O O . THR A 1 94 ? 9.720 -7.856 -0.632 1.00 86.62 94 THR A O 1
ATOM 705 N N . LEU A 1 95 ? 10.325 -6.330 -2.163 1.00 85.88 95 LEU A N 1
ATOM 706 C CA . LEU A 1 95 ? 11.121 -5.538 -1.223 1.00 85.88 95 LEU A CA 1
ATOM 707 C C . LEU A 1 95 ? 10.257 -4.936 -0.103 1.00 85.88 95 LEU A C 1
ATOM 709 O O . LEU A 1 95 ? 10.672 -4.912 1.057 1.00 85.88 95 LEU A O 1
ATOM 713 N N . LEU A 1 96 ? 9.034 -4.506 -0.419 1.00 86.69 96 LEU A N 1
ATOM 714 C CA . LEU A 1 96 ? 8.083 -4.024 0.580 1.00 86.69 96 LEU A CA 1
ATOM 715 C C . LEU A 1 96 ? 7.670 -5.125 1.563 1.00 86.69 96 LEU A C 1
ATOM 717 O O . LEU A 1 96 ? 7.664 -4.885 2.770 1.00 86.69 96 LEU A O 1
ATOM 721 N N . MET A 1 97 ? 7.383 -6.337 1.077 1.00 89.56 97 MET A N 1
ATOM 722 C CA . MET A 1 97 ? 7.092 -7.486 1.944 1.00 89.56 97 MET A CA 1
ATOM 723 C C . MET A 1 97 ? 8.250 -7.786 2.901 1.00 89.56 97 MET A C 1
ATOM 725 O O . MET A 1 97 ? 8.012 -8.028 4.085 1.00 89.56 97 MET A O 1
ATOM 729 N N . LEU A 1 98 ? 9.495 -7.722 2.415 1.00 88.50 98 LEU A N 1
ATOM 730 C CA . LEU A 1 98 ? 10.684 -7.908 3.249 1.00 88.50 98 LEU A CA 1
ATOM 731 C C . LEU A 1 98 ? 10.781 -6.830 4.340 1.00 88.50 98 LEU A C 1
ATOM 733 O O . LEU A 1 98 ? 10.922 -7.175 5.510 1.00 88.50 98 LEU A O 1
ATOM 737 N N . LYS A 1 99 ? 10.592 -5.544 4.008 1.00 86.81 99 LYS A N 1
ATOM 738 C CA . LYS A 1 99 ? 10.620 -4.457 5.010 1.00 86.81 99 LYS A CA 1
ATOM 739 C C . LYS A 1 99 ? 9.487 -4.524 6.037 1.00 86.81 99 LYS A C 1
ATOM 741 O O . LYS A 1 99 ? 9.672 -4.109 7.182 1.00 86.81 99 LYS A O 1
ATOM 746 N N . ILE A 1 100 ? 8.310 -5.015 5.653 1.00 89.25 100 ILE A N 1
ATOM 747 C CA . ILE A 1 100 ? 7.205 -5.234 6.597 1.00 89.25 100 ILE A CA 1
ATOM 748 C C . ILE A 1 100 ? 7.555 -6.376 7.557 1.00 89.25 100 ILE A C 1
ATOM 750 O O . ILE A 1 100 ? 7.335 -6.242 8.759 1.00 89.25 100 ILE A O 1
ATOM 754 N N . ARG A 1 101 ? 8.123 -7.472 7.036 1.00 88.75 101 ARG A N 1
ATOM 755 C CA . ARG A 1 101 ? 8.524 -8.647 7.820 1.00 88.75 101 ARG A CA 1
ATOM 756 C C . ARG A 1 101 ? 9.645 -8.332 8.809 1.00 88.75 101 ARG A C 1
ATOM 758 O O . ARG A 1 101 ? 9.538 -8.705 9.971 1.00 88.75 101 ARG A O 1
ATOM 765 N N . ASP A 1 102 ? 10.708 -7.682 8.342 1.00 84.44 102 ASP A N 1
ATOM 766 C CA . ASP A 1 102 ? 11.947 -7.516 9.114 1.00 84.44 102 ASP A CA 1
ATOM 767 C C . ASP A 1 102 ? 11.917 -6.291 10.047 1.00 84.44 102 ASP A C 1
ATOM 769 O O . ASP A 1 102 ? 12.765 -6.143 10.924 1.00 84.44 102 ASP A O 1
ATOM 773 N N . GLY A 1 103 ? 10.908 -5.427 9.913 1.00 68.19 103 GLY A N 1
ATOM 774 C CA . GLY A 1 103 ? 10.760 -4.248 10.758 1.00 68.19 103 GLY A CA 1
ATOM 775 C C . GLY A 1 103 ? 11.685 -3.084 10.360 1.00 68.19 103 GLY A C 1
ATOM 776 O O . GLY A 1 103 ? 12.335 -3.115 9.317 1.00 68.19 103 GLY A O 1
ATOM 777 N N . PRO A 1 104 ? 11.703 -1.996 11.149 1.00 58.12 104 PRO A N 1
ATOM 778 C CA . PRO A 1 104 ? 12.406 -0.757 10.801 1.00 58.12 104 PRO A CA 1
ATOM 779 C C . PRO A 1 104 ? 13.944 -0.849 10.847 1.00 58.12 104 PRO A C 1
ATOM 781 O O . PRO A 1 104 ? 14.599 0.094 10.419 1.00 58.12 104 PRO A O 1
ATOM 784 N N . GLU A 1 105 ? 14.517 -1.949 11.345 1.00 55.03 105 GLU A N 1
ATOM 785 C CA . GLU A 1 105 ? 15.971 -2.124 11.515 1.00 55.03 105 GLU A CA 1
ATOM 786 C C . GLU A 1 105 ? 16.653 -2.877 10.358 1.00 55.03 105 GLU A C 1
ATOM 788 O O . GLU A 1 105 ? 17.874 -3.022 10.350 1.00 55.03 105 GLU A O 1
ATOM 793 N N . ALA A 1 106 ? 15.893 -3.341 9.363 1.00 54.16 106 ALA A N 1
ATOM 794 C CA . ALA A 1 106 ? 16.456 -4.011 8.196 1.00 54.16 106 ALA A CA 1
ATOM 795 C C . ALA A 1 106 ? 16.993 -2.987 7.182 1.00 54.16 106 ALA A C 1
ATOM 797 O O . ALA A 1 106 ? 16.212 -2.298 6.515 1.00 54.16 106 ALA A O 1
ATOM 798 N N . GLN A 1 107 ? 18.326 -2.882 7.119 1.00 46.78 107 GLN A N 1
ATOM 799 C CA . GLN A 1 107 ? 19.076 -2.128 6.105 1.00 46.78 107 GLN A CA 1
ATOM 800 C C . GLN A 1 107 ? 19.043 -2.826 4.747 1.00 46.78 107 GLN A C 1
ATOM 802 O O . GLN A 1 107 ? 19.342 -4.040 4.701 1.00 46.78 107 GLN A O 1
#

Radius of gyration: 14.65 Å; chains: 1; bounding box: 41×23×33 Å

Sequence (107 aa):
LYYNEIGSNKHVPRAVLVDIDVGTVDSVRSGPLGECFTRLPYIFTPSIVQLCPDYTESVALANSVLRKEAEGVDCLQGFQITHSLGDAGAGMGTLLMLKIRDGPEAQ

Secondary structure (DSSP, 8-state):
--EEE-STT-EEE---EEES-HHHHHHHHHSTTGGGGTTSPEEE-----TT----HHHHHHHHHHHHHHHHT-SS---------SSSHHHHHHHHHHHHHHH-TT--

Foldseek 3Di:
DQWDDDDDPQTAGLDAAEDQDPVVLVVCLPDPCNVSCPPHHYQYDPDPDQPDLPCPVSLVVVLVSNVVSVVVDPDDPDDDDDFDCPGPRNSSVVVNVVCVVVDPPDD